Protein AF-A0AAV3F052-F1 (afdb_monomer)

Nearest PDB structures (foldseek):
  1zz7-assembly1_B-2  TM=8.489E-01  e=1.057E-02  Streptomyces wedmorensis
  2bno-assembly1_A-2  TM=8.503E-01  e=1.057E-02  Streptomyces wedmorensis
  1zz6-assembly1_A-2  TM=8.547E-01  e=1.188E-02  Streptomyces wedmorensis
  1zzb-assembly1_A-2  TM=8.393E-01  e=1.503E-02  Streptomyces wedmorensis
  1zz9-assembly2_C  TM=8.344E-01  e=1.593E-02  Streptomyces wedmorensis

Mean predicted aligned error: 3.39 Å

pLDDT: mean 92.72, std 10.47, range [45.78, 98.12]

Structure (mmCIF, N/CA/C/O backbone):
data_AF-A0AAV3F052-F1
#
_entry.id   AF-A0AAV3F052-F1
#
loop_
_atom_site.group_PDB
_atom_site.id
_atom_site.type_symbol
_atom_site.label_atom_id
_atom_site.label_alt_id
_atom_site.label_comp_id
_atom_site.label_asym_id
_atom_site.label_entity_id
_atom_site.label_seq_id
_atom_site.pdbx_PDB_ins_code
_atom_site.Cartn_x
_atom_site.Cartn_y
_atom_site.Cartn_z
_atom_site.occupancy
_atom_site.B_iso_or_equiv
_atom_site.auth_seq_id
_atom_site.auth_comp_id
_atom_site.auth_asym_id
_atom_site.auth_atom_id
_atom_site.pdbx_PDB_model_num
ATOM 1 N N . MET A 1 1 ? -2.558 2.932 26.398 1.00 45.78 1 MET A N 1
ATOM 2 C CA . MET A 1 1 ? -1.807 3.507 25.266 1.00 45.78 1 MET A CA 1
ATOM 3 C C . MET A 1 1 ? -2.644 3.202 24.043 1.00 45.78 1 MET A C 1
ATOM 5 O O . MET A 1 1 ? -2.918 2.030 23.833 1.00 45.78 1 MET A O 1
ATOM 9 N N . GLU A 1 2 ? -3.177 4.212 23.353 1.00 50.59 2 GLU A N 1
ATOM 10 C CA . GLU A 1 2 ? -3.904 3.972 22.099 1.00 50.59 2 GLU A CA 1
ATOM 11 C C . GLU A 1 2 ? -2.960 3.245 21.138 1.00 50.59 2 GLU A C 1
ATOM 13 O O . GLU A 1 2 ? -1.894 3.768 20.808 1.00 50.59 2 GLU A O 1
ATOM 18 N N . HIS A 1 3 ? -3.320 2.025 20.742 1.00 58.69 3 HIS A N 1
ATOM 19 C CA . HIS A 1 3 ? -2.685 1.355 19.616 1.00 58.69 3 HIS A CA 1
ATOM 20 C C . HIS A 1 3 ? -3.035 2.170 18.373 1.00 58.69 3 HIS A C 1
ATOM 22 O O . HIS A 1 3 ? -4.119 2.038 17.810 1.00 58.69 3 HIS A O 1
ATOM 28 N N . LYS A 1 4 ? -2.154 3.097 17.991 1.00 68.56 4 LYS A N 1
ATOM 29 C CA . LYS A 1 4 ? -2.296 3.803 16.723 1.00 68.56 4 LYS A CA 1
ATOM 30 C C . LYS A 1 4 ? -2.000 2.815 15.608 1.00 68.56 4 LYS A C 1
ATOM 32 O O . LYS A 1 4 ? -0.875 2.332 15.484 1.00 68.56 4 LYS A O 1
ATOM 37 N N . ILE A 1 5 ? -3.026 2.507 14.826 1.00 83.94 5 ILE A N 1
ATOM 38 C CA . ILE A 1 5 ? -2.909 1.605 13.688 1.00 83.94 5 ILE A CA 1
ATOM 39 C C . ILE A 1 5 ? -2.025 2.265 12.632 1.00 83.94 5 ILE A C 1
ATOM 41 O O . ILE A 1 5 ? -2.268 3.398 12.215 1.00 83.94 5 ILE A O 1
ATOM 45 N N . HIS A 1 6 ? -0.980 1.557 12.207 1.00 93.62 6 HIS A N 1
ATOM 46 C CA . HIS A 1 6 ? -0.019 2.072 11.242 1.00 93.62 6 HIS A CA 1
ATOM 47 C C . HIS A 1 6 ? -0.414 1.651 9.824 1.00 93.62 6 HIS A C 1
ATOM 49 O O . HIS A 1 6 ? 0.015 0.616 9.310 1.00 93.62 6 HIS A O 1
ATOM 55 N N . GLN A 1 7 ? -1.159 2.513 9.139 1.00 95.06 7 GLN A N 1
ATOM 56 C CA . GLN A 1 7 ? -1.750 2.227 7.830 1.00 95.06 7 GLN A CA 1
ATOM 57 C C . GLN A 1 7 ? -0.700 1.858 6.770 1.00 95.06 7 GLN A C 1
ATOM 59 O O . GLN A 1 7 ? -0.904 0.916 6.012 1.00 95.06 7 GLN A O 1
ATOM 64 N N . GLY A 1 8 ? 0.466 2.517 6.747 1.00 95.81 8 GLY A N 1
ATOM 65 C CA . GLY A 1 8 ? 1.547 2.162 5.816 1.00 95.81 8 GLY A CA 1
ATOM 66 C C . GLY A 1 8 ? 2.084 0.736 5.988 1.00 95.81 8 GLY A C 1
ATOM 67 O O . GLY A 1 8 ? 2.293 0.032 4.997 1.00 95.81 8 GLY A O 1
ATOM 68 N N . ARG A 1 9 ? 2.244 0.264 7.233 1.00 95.75 9 ARG A N 1
ATOM 69 C CA . ARG A 1 9 ? 2.655 -1.119 7.509 1.00 95.75 9 ARG A CA 1
ATOM 70 C C . ARG A 1 9 ? 1.572 -2.088 7.063 1.00 95.75 9 ARG A C 1
ATOM 72 O O . ARG A 1 9 ? 1.896 -3.095 6.444 1.00 95.75 9 ARG A O 1
ATOM 79 N N . ASN A 1 10 ? 0.309 -1.745 7.288 1.00 96.12 10 ASN A N 1
ATOM 80 C CA . ASN A 1 10 ? -0.822 -2.565 6.867 1.00 96.12 10 ASN A CA 1
ATOM 81 C C . ASN A 1 10 ? -0.867 -2.698 5.338 1.00 96.12 10 ASN A C 1
ATOM 83 O O . ASN A 1 10 ? -0.964 -3.811 4.826 1.00 96.12 10 ASN A O 1
ATOM 87 N N . VAL A 1 11 ? -0.670 -1.600 4.594 1.00 96.88 11 VAL A N 1
ATOM 88 C CA . VAL A 1 11 ? -0.522 -1.637 3.125 1.00 96.88 11 VAL A CA 1
ATOM 89 C C . VAL A 1 11 ? 0.598 -2.592 2.710 1.00 96.88 11 VAL A C 1
ATOM 91 O O . VAL A 1 11 ? 0.389 -3.434 1.836 1.00 96.88 11 VAL A O 1
ATOM 94 N N . LYS A 1 12 ? 1.769 -2.507 3.356 1.00 97.25 12 LYS A N 1
ATOM 95 C CA . LYS A 1 12 ? 2.897 -3.405 3.078 1.00 97.25 12 LYS A CA 1
ATOM 96 C C . LYS A 1 12 ? 2.526 -4.871 3.309 1.00 97.25 12 LYS A C 1
ATOM 98 O O . LYS A 1 12 ? 2.822 -5.705 2.454 1.00 97.25 12 LYS A O 1
ATOM 103 N N . ARG A 1 13 ? 1.868 -5.180 4.430 1.00 96.25 13 ARG A N 1
ATOM 104 C CA . ARG A 1 13 ? 1.436 -6.541 4.778 1.00 96.25 13 ARG A CA 1
ATOM 105 C C . ARG A 1 13 ? 0.488 -7.108 3.739 1.00 96.25 13 ARG A C 1
ATOM 107 O O . ARG A 1 13 ? 0.783 -8.159 3.181 1.00 96.25 13 ARG A O 1
ATOM 114 N N . PHE A 1 14 ? -0.581 -6.391 3.404 1.00 97.00 14 PHE A N 1
ATOM 115 C CA . PHE A 1 14 ? -1.523 -6.850 2.383 1.00 97.00 14 PHE A CA 1
ATOM 116 C C . PHE A 1 14 ? -0.856 -7.013 1.019 1.00 97.00 14 PHE A C 1
ATOM 118 O O . PHE A 1 14 ? -1.064 -8.027 0.356 1.00 97.00 14 PHE A O 1
ATOM 125 N N . ARG A 1 15 ? 0.002 -6.069 0.616 1.00 97.56 15 ARG A N 1
ATOM 126 C CA . ARG A 1 15 ? 0.763 -6.179 -0.632 1.00 97.56 15 ARG A CA 1
ATOM 127 C C . ARG A 1 15 ? 1.600 -7.466 -0.664 1.00 97.56 15 ARG A C 1
ATOM 129 O O . ARG A 1 15 ? 1.595 -8.171 -1.670 1.00 97.56 15 ARG A O 1
ATOM 136 N N . GLU A 1 16 ? 2.312 -7.775 0.418 1.00 96.81 16 GLU A N 1
ATOM 137 C CA . GLU A 1 16 ? 3.158 -8.972 0.525 1.00 96.81 16 GLU A CA 1
ATOM 138 C C . GLU A 1 16 ? 2.339 -10.265 0.600 1.00 96.81 16 GLU A C 1
ATOM 140 O O . GLU A 1 16 ? 2.686 -11.232 -0.075 1.00 96.81 16 GLU A O 1
ATOM 145 N N . MET A 1 17 ? 1.218 -10.267 1.326 1.00 95.69 17 MET A N 1
ATOM 146 C CA . MET A 1 17 ? 0.280 -11.395 1.380 1.00 95.69 17 MET A CA 1
ATOM 147 C C . MET A 1 17 ? -0.312 -11.723 0.006 1.00 95.69 17 MET A C 1
ATOM 149 O O . MET A 1 17 ? -0.514 -12.890 -0.317 1.00 95.69 17 MET A O 1
ATOM 153 N N . LEU A 1 18 ? -0.557 -10.702 -0.817 1.00 96.00 18 LEU A N 1
ATOM 154 C CA . LEU A 1 18 ? -1.044 -10.851 -2.189 1.00 96.00 18 LEU A CA 1
ATOM 155 C C . LEU A 1 18 ? 0.077 -11.170 -3.196 1.00 96.00 18 LEU A C 1
ATOM 157 O O . LEU A 1 18 ? -0.199 -11.328 -4.383 1.00 96.00 18 LEU A O 1
ATOM 161 N N . GLY A 1 19 ? 1.340 -11.249 -2.759 1.00 96.81 19 GLY A N 1
ATOM 162 C CA . GLY A 1 19 ? 2.486 -11.508 -3.635 1.00 96.81 19 GLY A CA 1
ATOM 163 C C . GLY A 1 19 ? 2.790 -10.369 -4.617 1.00 96.81 19 GLY A C 1
ATOM 164 O O . GLY A 1 19 ? 3.451 -10.582 -5.633 1.00 96.81 19 GLY A O 1
ATOM 165 N N . ILE A 1 20 ? 2.314 -9.155 -4.335 1.00 97.06 20 ILE A N 1
ATOM 166 C CA . ILE A 1 20 ? 2.462 -7.989 -5.209 1.00 97.06 20 ILE A CA 1
ATOM 167 C C . ILE A 1 20 ? 3.803 -7.311 -4.915 1.00 97.06 20 ILE A C 1
ATOM 169 O O . ILE A 1 20 ? 4.169 -7.050 -3.767 1.00 97.06 20 ILE A O 1
ATOM 173 N N . LYS A 1 21 ? 4.567 -6.975 -5.954 1.00 97.88 21 LYS A N 1
ATOM 174 C CA . LYS A 1 21 ? 5.784 -6.168 -5.797 1.00 97.88 21 LYS A CA 1
ATOM 175 C C . LYS A 1 21 ? 5.441 -4.682 -5.732 1.00 97.88 21 LYS A C 1
ATOM 177 O O . LYS A 1 21 ? 4.470 -4.234 -6.333 1.00 97.88 21 LYS A O 1
ATOM 182 N N . GLN A 1 22 ? 6.281 -3.893 -5.065 1.00 98.12 22 GLN A N 1
ATOM 183 C CA . GLN A 1 22 ? 6.102 -2.437 -4.985 1.00 98.12 22 GLN A CA 1
ATOM 184 C C . GLN A 1 22 ? 6.060 -1.763 -6.369 1.00 98.12 22 GLN A C 1
ATOM 186 O O . 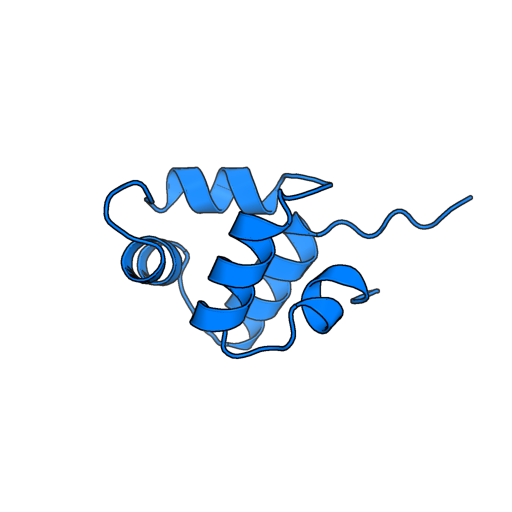GLN A 1 22 ? 5.314 -0.812 -6.558 1.00 98.12 22 GLN A O 1
ATOM 191 N N . GLU A 1 23 ? 6.826 -2.264 -7.342 1.00 97.25 23 GLU A N 1
ATOM 192 C CA . GLU A 1 23 ? 6.800 -1.779 -8.731 1.00 97.25 23 GLU A CA 1
ATOM 193 C C . GLU A 1 23 ? 5.448 -2.006 -9.425 1.00 97.25 23 GLU A C 1
ATOM 195 O O . GLU A 1 23 ? 4.999 -1.146 -10.174 1.00 97.25 23 GLU A O 1
ATOM 200 N N . VAL A 1 24 ? 4.771 -3.117 -9.118 1.00 97.44 24 VAL A N 1
ATOM 201 C CA . VAL A 1 24 ? 3.447 -3.444 -9.668 1.00 97.44 24 VAL A CA 1
ATOM 202 C C . VAL A 1 24 ? 2.379 -2.565 -9.025 1.00 97.44 24 VAL A C 1
ATOM 204 O O . VAL A 1 24 ? 1.604 -1.936 -9.732 1.00 97.44 24 VAL A O 1
ATOM 207 N N . LEU A 1 25 ? 2.402 -2.425 -7.693 1.00 97.62 25 LEU A N 1
ATOM 208 C CA . LEU A 1 25 ? 1.491 -1.515 -6.991 1.00 97.62 25 LEU A CA 1
ATOM 209 C C . LEU A 1 25 ? 1.661 -0.065 -7.469 1.00 97.62 25 LEU A C 1
ATOM 211 O O . LEU A 1 25 ? 0.680 0.654 -7.622 1.00 97.62 25 LEU A O 1
ATOM 215 N N . ALA A 1 26 ? 2.900 0.367 -7.717 1.00 97.81 26 ALA A N 1
ATOM 216 C CA . ALA A 1 26 ? 3.163 1.678 -8.290 1.00 97.81 26 ALA A CA 1
ATOM 217 C C . ALA A 1 26 ? 2.538 1.827 -9.681 1.00 97.81 26 ALA A C 1
ATOM 219 O O . ALA A 1 26 ? 1.842 2.803 -9.927 1.00 97.81 26 ALA A O 1
ATOM 220 N N . PHE A 1 27 ? 2.755 0.849 -10.563 1.00 97.25 27 PHE A N 1
ATOM 221 C CA . PHE A 1 27 ? 2.192 0.859 -11.910 1.00 97.25 27 PHE A CA 1
ATOM 222 C C . PHE A 1 27 ? 0.660 0.978 -11.893 1.00 97.25 27 PHE A C 1
ATOM 224 O O . PHE A 1 27 ? 0.104 1.817 -12.598 1.00 97.25 27 PHE A O 1
ATOM 231 N N . ASP A 1 28 ? -0.011 0.212 -11.032 1.00 96.62 28 ASP A N 1
ATOM 232 C CA . ASP A 1 28 ? -1.473 0.217 -10.915 1.00 96.62 28 ASP A CA 1
ATOM 233 C C . ASP A 1 28 ? -2.037 1.504 -10.280 1.00 96.62 28 ASP A C 1
ATOM 235 O O . ASP A 1 28 ? -3.187 1.868 -10.532 1.00 96.62 28 ASP A O 1
ATOM 239 N N . LEU A 1 29 ? -1.247 2.214 -9.464 1.00 96.38 29 LEU A N 1
ATOM 240 C CA . LEU A 1 29 ? -1.626 3.517 -8.899 1.00 96.38 29 LEU A CA 1
ATOM 241 C C . LEU A 1 29 ? -1.423 4.687 -9.877 1.00 96.38 29 LEU A C 1
ATOM 243 O O . LEU A 1 29 ? -1.974 5.765 -9.644 1.00 96.38 29 LEU A O 1
ATOM 247 N N . GLY A 1 30 ? -0.670 4.487 -10.962 1.00 94.81 30 GLY A N 1
ATOM 248 C CA . GLY A 1 30 ? -0.501 5.445 -12.057 1.00 94.81 30 GLY A CA 1
ATOM 249 C C . GLY A 1 30 ? 0.910 6.025 -12.196 1.00 94.81 30 GLY A C 1
ATOM 250 O O . GLY A 1 30 ? 1.818 5.729 -11.425 1.00 94.81 30 GLY A O 1
ATOM 251 N N . GLU A 1 31 ? 1.093 6.883 -13.201 1.00 91.94 31 GLU A N 1
ATOM 252 C CA . GLU A 1 31 ? 2.401 7.406 -13.643 1.00 91.94 31 GLU A CA 1
ATOM 253 C C . GLU A 1 31 ? 3.166 8.221 -12.587 1.00 91.94 31 GLU A C 1
ATOM 255 O O . GLU A 1 31 ? 4.398 8.262 -12.591 1.00 91.94 31 GLU A O 1
ATOM 260 N N . ASP A 1 32 ? 2.449 8.813 -11.632 1.00 93.75 32 ASP A N 1
ATOM 261 C CA . ASP A 1 32 ? 3.053 9.519 -10.505 1.00 93.75 32 ASP A CA 1
ATOM 262 C C . ASP A 1 32 ? 3.706 8.581 -9.492 1.00 93.75 32 ASP A C 1
ATOM 264 O O . ASP A 1 32 ? 4.443 9.040 -8.615 1.00 93.75 32 ASP A O 1
ATOM 268 N N . TRP A 1 33 ? 3.465 7.277 -9.573 1.00 97.69 33 TRP A N 1
ATOM 269 C CA . TRP A 1 33 ? 3.960 6.306 -8.616 1.00 97.69 33 TRP A CA 1
ATOM 270 C C . TRP A 1 33 ? 5.161 5.539 -9.152 1.00 97.69 33 TRP A C 1
ATOM 272 O O . TRP A 1 33 ? 5.297 5.215 -10.325 1.00 97.69 33 TRP A O 1
ATOM 282 N N . ASN A 1 34 ? 6.078 5.232 -8.241 1.00 97.88 34 ASN A N 1
ATOM 283 C CA . ASN A 1 34 ? 7.219 4.369 -8.507 1.00 97.88 34 ASN A CA 1
ATOM 284 C C . ASN A 1 34 ? 7.553 3.566 -7.248 1.00 97.88 34 ASN A C 1
ATOM 286 O O . ASN A 1 34 ? 7.081 3.882 -6.153 1.00 97.88 34 ASN A O 1
ATOM 290 N N . GLN A 1 35 ? 8.403 2.550 -7.394 1.00 97.38 35 GLN A N 1
ATOM 291 C CA . GLN A 1 35 ? 8.793 1.664 -6.295 1.00 97.38 35 GLN A CA 1
ATOM 292 C C . GLN A 1 35 ? 9.289 2.434 -5.053 1.00 97.38 35 GLN A C 1
ATOM 294 O O . GLN A 1 35 ? 8.909 2.101 -3.930 1.00 97.38 35 GLN A O 1
ATOM 299 N N . LYS A 1 36 ? 10.064 3.513 -5.237 1.00 97.88 36 LYS A N 1
ATOM 300 C CA . LYS A 1 36 ? 10.567 4.345 -4.133 1.00 97.88 36 LYS A CA 1
ATOM 301 C C . LYS A 1 36 ? 9.438 5.086 -3.408 1.00 97.88 36 LYS A C 1
ATOM 303 O O . LYS A 1 36 ? 9.441 5.129 -2.181 1.00 97.88 36 LYS A O 1
ATOM 308 N N . LYS A 1 37 ? 8.466 5.647 -4.136 1.00 97.50 37 LYS A N 1
ATOM 309 C CA . LYS A 1 37 ? 7.289 6.313 -3.550 1.00 97.50 37 LYS A CA 1
ATOM 310 C C . LYS A 1 37 ? 6.411 5.332 -2.772 1.00 97.50 37 LYS A C 1
ATOM 312 O O . LYS A 1 37 ? 5.956 5.691 -1.692 1.00 97.50 37 LYS A O 1
ATOM 317 N N . ILE A 1 38 ? 6.244 4.100 -3.256 1.00 97.94 38 ILE A N 1
ATOM 318 C CA . ILE A 1 38 ? 5.539 3.043 -2.511 1.00 97.94 38 ILE A CA 1
ATOM 319 C C . ILE A 1 38 ? 6.283 2.691 -1.226 1.00 97.94 38 ILE A C 1
ATOM 321 O O . ILE A 1 38 ? 5.679 2.671 -0.160 1.00 97.94 38 ILE A O 1
ATOM 325 N N . SER A 1 39 ? 7.602 2.506 -1.294 1.00 97.56 39 SER A N 1
ATOM 326 C CA . SER A 1 39 ? 8.420 2.246 -0.104 1.00 97.56 39 SER A CA 1
ATOM 327 C C . SER A 1 39 ? 8.301 3.358 0.950 1.00 97.56 39 SER A C 1
ATOM 329 O O . SER A 1 39 ? 8.220 3.076 2.144 1.00 97.56 39 SER A O 1
ATOM 331 N N . LEU A 1 40 ? 8.246 4.627 0.528 1.00 97.44 40 LEU A N 1
ATOM 332 C CA . LEU A 1 40 ? 8.015 5.760 1.433 1.00 97.44 40 LEU A CA 1
ATOM 333 C C . LEU A 1 40 ? 6.585 5.786 1.988 1.00 97.44 40 LEU A C 1
ATOM 335 O O . LEU A 1 40 ? 6.396 6.095 3.160 1.00 97.44 40 LEU A O 1
ATOM 339 N N . LEU A 1 41 ? 5.584 5.457 1.169 1.00 96.94 41 LEU A N 1
ATOM 340 C CA . LEU A 1 41 ? 4.190 5.360 1.596 1.00 96.94 41 LEU A CA 1
ATOM 341 C C . LEU A 1 41 ? 3.997 4.280 2.669 1.00 96.94 41 LEU A C 1
ATOM 343 O O . LEU A 1 41 ? 3.341 4.533 3.673 1.00 96.94 41 LEU A O 1
ATOM 347 N N . GLU A 1 42 ? 4.624 3.117 2.509 1.00 96.56 42 GLU A N 1
ATOM 348 C CA . GLU A 1 42 ? 4.556 2.010 3.474 1.00 96.56 42 GLU A CA 1
ATOM 349 C C . GLU A 1 42 ? 5.169 2.357 4.847 1.00 96.56 42 GLU A C 1
ATOM 351 O O . GLU A 1 42 ? 4.891 1.697 5.847 1.00 96.56 42 GLU A O 1
ATOM 356 N N . GLN A 1 43 ? 5.980 3.415 4.924 1.00 95.94 43 GLN A N 1
ATOM 357 C CA . GLN A 1 43 ? 6.565 3.921 6.170 1.00 95.94 43 GLN A CA 1
ATOM 358 C C . GLN A 1 43 ? 5.718 5.016 6.835 1.00 95.94 43 GLN A C 1
ATOM 360 O O . GLN A 1 43 ? 6.037 5.433 7.946 1.00 95.94 43 GLN A O 1
ATOM 365 N N . LYS A 1 44 ? 4.644 5.489 6.189 1.00 94.69 44 LYS A N 1
ATOM 366 C CA . LYS A 1 44 ? 3.750 6.495 6.772 1.00 94.69 44 LYS A CA 1
ATOM 367 C C . LYS A 1 44 ? 2.811 5.864 7.795 1.00 94.69 44 LYS A C 1
ATOM 369 O O . LYS A 1 44 ? 2.123 4.889 7.494 1.00 94.69 44 LYS A O 1
ATOM 374 N N . GLU A 1 45 ? 2.750 6.456 8.984 1.00 92.88 45 GLU A N 1
ATOM 375 C CA . GLU A 1 45 ? 1.826 6.034 10.044 1.00 92.88 45 GLU A CA 1
ATOM 376 C C . GLU A 1 45 ? 0.366 6.195 9.597 1.00 92.88 45 GLU A C 1
ATOM 378 O O . GLU A 1 45 ? -0.427 5.267 9.731 1.00 92.88 45 GLU A O 1
ATOM 383 N N . VAL A 1 46 ? 0.055 7.335 8.971 1.00 93.00 46 VAL A N 1
ATOM 384 C CA . VAL A 1 46 ? -1.266 7.677 8.431 1.00 93.00 46 VAL A CA 1
ATOM 385 C C . VAL A 1 46 ? -1.136 8.040 6.953 1.00 93.00 46 VAL A C 1
ATOM 387 O O . VAL A 1 46 ? -0.201 8.737 6.546 1.00 93.00 46 VAL A O 1
ATOM 390 N N . ILE A 1 47 ? -2.071 7.556 6.145 1.00 93.81 47 ILE A N 1
ATOM 391 C CA . ILE A 1 47 ? -2.176 7.794 4.707 1.00 93.81 47 ILE A CA 1
ATOM 392 C C . ILE A 1 47 ? -3.443 8.613 4.450 1.00 93.81 47 ILE A C 1
ATOM 394 O O . ILE A 1 47 ? -4.467 8.423 5.103 1.00 93.81 47 ILE A O 1
ATOM 398 N N . ASP A 1 48 ? -3.382 9.529 3.483 1.00 94.50 48 ASP A N 1
ATOM 399 C CA . ASP A 1 48 ? -4.550 10.300 3.061 1.00 94.50 48 ASP A CA 1
ATOM 400 C C . ASP A 1 48 ? -5.687 9.366 2.619 1.00 94.50 48 ASP A C 1
ATOM 402 O O . ASP A 1 48 ? -5.473 8.457 1.819 1.00 94.50 48 ASP A O 1
ATOM 406 N N . ASN A 1 49 ? -6.912 9.600 3.099 1.00 94.44 49 ASN A N 1
ATOM 407 C CA . ASN A 1 49 ? -8.048 8.700 2.855 1.00 94.44 49 ASN A CA 1
ATOM 408 C C . ASN A 1 49 ? -8.316 8.462 1.354 1.00 94.44 49 ASN A C 1
ATOM 410 O O . ASN A 1 49 ? -8.574 7.340 0.930 1.00 94.44 49 ASN A O 1
ATOM 414 N N . SER A 1 50 ? -8.190 9.497 0.516 1.00 95.69 50 SER A N 1
ATOM 415 C CA . SER A 1 50 ? -8.338 9.354 -0.941 1.00 95.69 50 SER A CA 1
ATOM 416 C C . SER A 1 50 ? -7.338 8.354 -1.527 1.00 95.69 50 SER A C 1
ATOM 418 O O . SER A 1 50 ? -7.706 7.499 -2.333 1.00 95.69 50 SER A O 1
ATOM 420 N N . LEU A 1 51 ? -6.089 8.421 -1.076 1.00 95.94 51 LEU A N 1
ATOM 421 C CA . LEU A 1 51 ? -5.023 7.524 -1.490 1.00 95.94 51 LEU A CA 1
ATOM 422 C C . LEU A 1 51 ? -5.208 6.121 -0.907 1.00 95.94 51 LEU A C 1
ATOM 424 O O . LEU A 1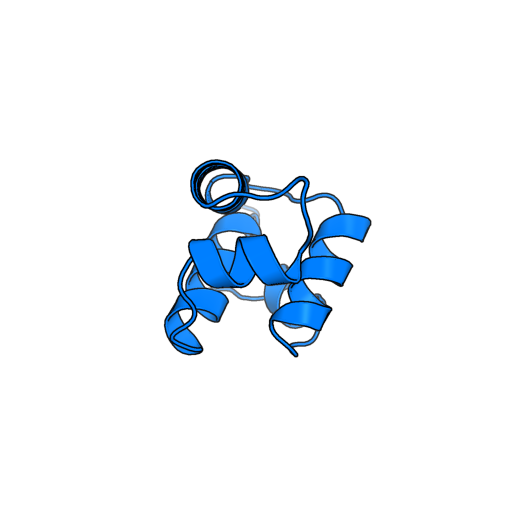 51 ? -5.019 5.132 -1.612 1.00 95.94 51 LEU A O 1
ATOM 428 N N . LEU A 1 5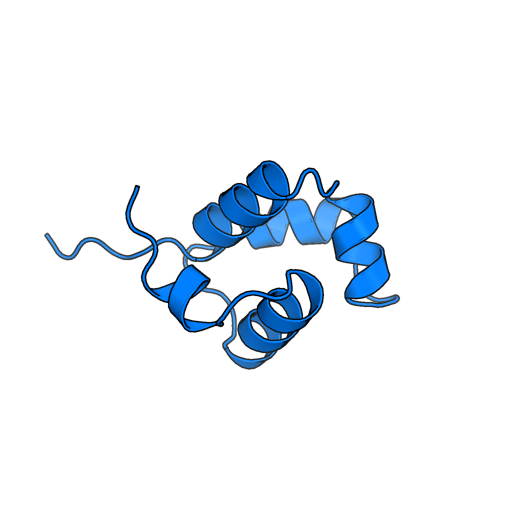2 ? -5.643 6.017 0.347 1.00 96.12 52 LEU A N 1
ATOM 429 C CA . LEU A 1 52 ? -5.962 4.741 0.979 1.00 96.12 52 LEU A CA 1
ATOM 430 C C . LEU A 1 52 ? -7.074 4.006 0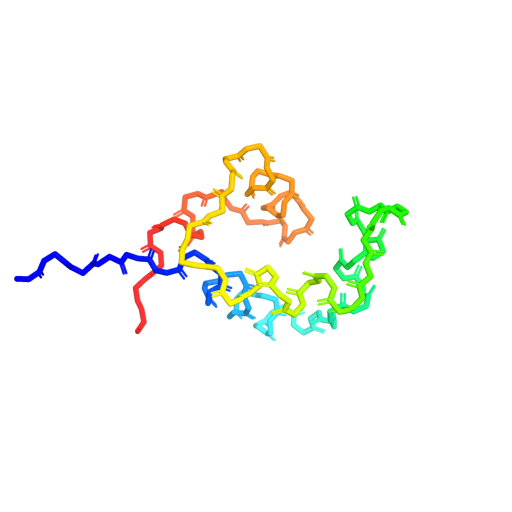.215 1.00 96.12 52 LEU A C 1
ATOM 432 O O . LEU A 1 52 ? -6.950 2.816 -0.070 1.00 96.12 52 LEU A O 1
ATOM 436 N N . GLN A 1 53 ? -8.107 4.731 -0.226 1.00 97.12 53 GLN A N 1
ATOM 437 C CA . GLN A 1 53 ? -9.155 4.194 -1.092 1.00 97.12 53 GLN A CA 1
ATOM 438 C C . GLN A 1 53 ? -8.613 3.740 -2.450 1.00 97.12 53 GLN A C 1
ATOM 440 O O . GLN A 1 53 ? -9.008 2.680 -2.934 1.00 97.12 53 GLN A O 1
ATOM 445 N N . GLN A 1 54 ? -7.704 4.492 -3.076 1.00 96.94 54 GLN A N 1
ATOM 446 C CA . GLN A 1 54 ? -7.066 4.063 -4.328 1.00 96.94 54 GLN A CA 1
ATOM 447 C C . GLN A 1 54 ? -6.270 2.768 -4.138 1.00 96.94 54 GLN A C 1
ATOM 449 O O . GLN A 1 54 ? -6.453 1.822 -4.903 1.00 96.94 54 GLN A O 1
ATOM 454 N N . ILE A 1 55 ? -5.459 2.689 -3.083 1.00 96.56 55 ILE A N 1
ATOM 455 C CA . ILE A 1 55 ? -4.679 1.493 -2.746 1.00 96.56 55 ILE A CA 1
ATOM 456 C C . ILE A 1 55 ? -5.604 0.303 -2.487 1.00 96.56 55 ILE A C 1
ATOM 458 O O . ILE A 1 55 ? -5.376 -0.771 -3.036 1.00 96.56 55 ILE A O 1
ATOM 462 N N . S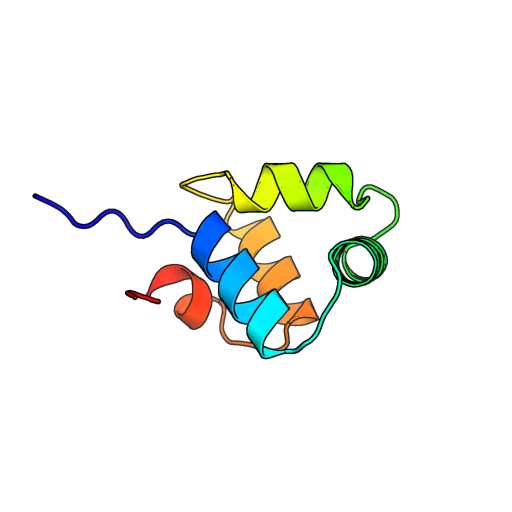ER A 1 56 ? -6.680 0.493 -1.718 1.00 96.88 56 SER A N 1
ATOM 463 C CA . SER A 1 56 ? -7.658 -0.563 -1.426 1.00 96.88 56 SER A CA 1
ATOM 464 C C . SER A 1 56 ? -8.294 -1.134 -2.701 1.00 96.88 56 SER A C 1
ATOM 466 O O . SER A 1 56 ? -8.427 -2.349 -2.840 1.00 96.88 56 SER A O 1
ATOM 468 N N . LYS A 1 57 ? -8.583 -0.279 -3.695 1.00 96.94 57 LYS A N 1
ATOM 469 C CA . LYS A 1 57 ? -9.116 -0.689 -5.003 1.00 96.94 57 LYS A CA 1
ATOM 470 C C . LYS A 1 57 ? -8.108 -1.506 -5.806 1.00 96.94 57 LYS A C 1
ATOM 472 O O . LYS A 1 57 ? -8.493 -2.517 -6.388 1.00 96.94 57 LYS A O 1
ATOM 477 N N . VAL A 1 58 ? -6.838 -1.096 -5.821 1.00 96.25 58 VAL A N 1
ATOM 478 C CA . VAL A 1 58 ? -5.763 -1.829 -6.512 1.00 96.25 58 VAL A CA 1
ATOM 479 C C . VAL A 1 58 ? -5.525 -3.191 -5.860 1.00 96.25 58 VAL A C 1
ATOM 481 O O . VAL A 1 58 ? -5.500 -4.212 -6.544 1.00 96.25 58 VAL A O 1
ATOM 484 N N . LEU A 1 59 ? -5.423 -3.221 -4.530 1.00 95.81 59 LEU A N 1
ATOM 485 C CA . LEU 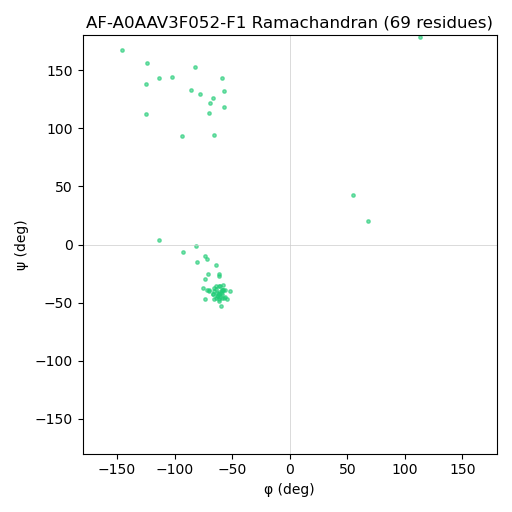A 1 59 ? -5.233 -4.449 -3.753 1.00 95.81 59 LEU A CA 1
ATOM 486 C C . LEU A 1 59 ? -6.502 -5.315 -3.678 1.00 95.81 59 LEU A C 1
ATOM 488 O O . LEU A 1 59 ? -6.429 -6.460 -3.240 1.00 95.81 59 LEU A O 1
ATOM 492 N N . LYS A 1 60 ? -7.652 -4.792 -4.126 1.00 95.94 60 LYS A N 1
ATOM 493 C CA . LYS A 1 60 ? -8.973 -5.442 -4.097 1.00 95.94 60 LYS A CA 1
ATOM 494 C C . LYS A 1 60 ? -9.379 -5.908 -2.695 1.00 95.94 60 LYS A C 1
ATOM 496 O O . LYS A 1 60 ? -9.927 -6.996 -2.526 1.00 95.94 60 LYS A O 1
ATOM 501 N N . ILE A 1 61 ? -9.131 -5.061 -1.702 1.00 95.56 61 ILE A N 1
ATOM 502 C CA . ILE A 1 61 ? -9.530 -5.268 -0.307 1.00 95.56 61 ILE A CA 1
ATOM 503 C C . ILE A 1 61 ? -10.373 -4.081 0.177 1.00 95.56 61 ILE A C 1
ATOM 505 O O . ILE A 1 61 ? -10.248 -2.990 -0.379 1.00 95.56 61 ILE A O 1
ATOM 509 N N . PRO A 1 62 ? -11.223 -4.256 1.202 1.00 96.62 62 PRO A N 1
ATOM 510 C CA . PRO A 1 62 ? -11.903 -3.134 1.845 1.00 96.62 62 PRO A CA 1
ATOM 511 C C . PRO A 1 62 ? -10.892 -2.131 2.416 1.00 96.62 62 PRO A C 1
ATOM 513 O O . PRO A 1 62 ? -9.850 -2.534 2.938 1.00 96.62 62 PRO A O 1
ATOM 516 N N . VAL A 1 63 ? -11.189 -0.832 2.347 1.00 95.81 63 VAL A N 1
ATOM 517 C CA . VAL A 1 63 ? -10.315 0.208 2.922 1.00 95.81 63 VAL A CA 1
ATOM 518 C C . VAL A 1 63 ? -10.186 0.027 4.437 1.00 95.81 63 VAL A C 1
ATOM 520 O O . VAL A 1 63 ? -9.097 0.137 4.996 1.00 95.81 63 VAL A O 1
ATOM 523 N N . GLU A 1 64 ? -11.274 -0.409 5.066 1.00 94.19 64 GLU A N 1
ATOM 524 C CA . GLU A 1 64 ? -11.388 -0.720 6.483 1.00 94.19 64 GLU A CA 1
ATOM 525 C C . GLU A 1 64 ? -10.449 -1.856 6.888 1.00 94.19 64 GLU A C 1
ATOM 527 O O . GLU A 1 64 ? -10.019 -1.907 8.037 1.00 94.19 64 GLU A O 1
ATOM 532 N N . ALA A 1 65 ? -10.102 -2.758 5.963 1.00 94.12 65 ALA A N 1
ATOM 533 C CA . ALA A 1 65 ? -9.124 -3.803 6.235 1.00 94.12 65 ALA A CA 1
ATOM 534 C C . ALA A 1 65 ? -7.741 -3.190 6.476 1.00 94.12 65 ALA A C 1
ATOM 536 O O . ALA A 1 65 ? -7.026 -3.641 7.353 1.00 94.12 65 ALA A O 1
ATOM 537 N N . ILE A 1 66 ? -7.374 -2.128 5.757 1.00 93.62 66 ILE A N 1
ATOM 538 C CA . ILE A 1 66 ? -6.100 -1.428 5.960 1.00 93.62 66 ILE A CA 1
ATOM 539 C C . ILE A 1 66 ? -6.155 -0.566 7.226 1.00 93.62 66 ILE A C 1
ATOM 541 O O . ILE A 1 66 ? -5.167 -0.484 7.953 1.00 93.62 66 ILE A O 1
ATOM 545 N N . GLU A 1 67 ? -7.301 0.055 7.509 1.00 92.19 67 GLU A N 1
ATOM 546 C CA . GLU A 1 67 ? -7.486 0.932 8.671 1.00 92.19 67 GLU A CA 1
ATOM 547 C C . GLU A 1 67 ? -7.586 0.192 10.001 1.00 92.19 67 GLU A C 1
ATOM 549 O O . GLU A 1 67 ? -7.195 0.761 11.011 1.00 92.19 67 GLU A O 1
ATOM 554 N N . ASN A 1 68 ? -8.099 -1.042 10.007 1.00 89.69 68 ASN A N 1
ATOM 555 C CA . ASN A 1 68 ? -8.382 -1.805 11.228 1.00 89.69 68 ASN A CA 1
ATOM 556 C C . ASN A 1 68 ? -7.497 -3.049 11.397 1.00 89.69 68 ASN A C 1
ATOM 558 O O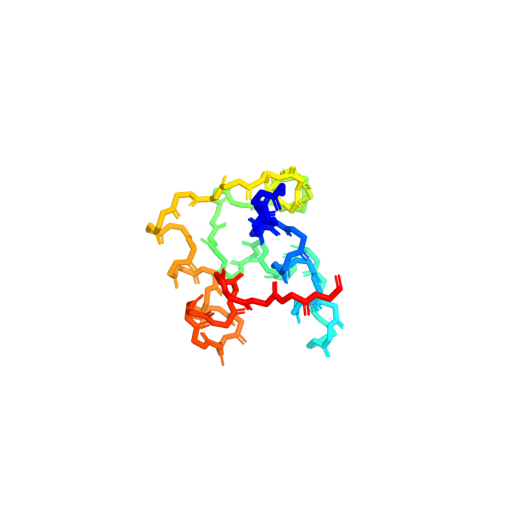 . ASN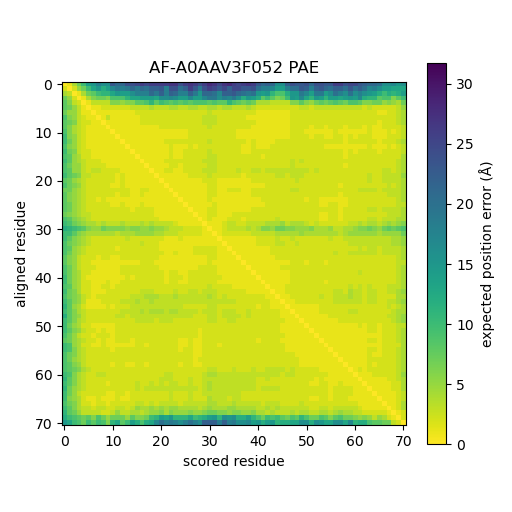 A 1 68 ? -7.718 -3.828 12.321 1.00 89.69 68 ASN A O 1
ATOM 562 N N . PHE A 1 69 ? -6.526 -3.276 10.508 1.00 89.38 69 PHE A N 1
ATOM 563 C CA . PHE A 1 69 ? -5.594 -4.391 10.660 1.00 89.38 69 PHE A CA 1
ATOM 564 C C . PHE A 1 69 ? -4.658 -4.141 11.844 1.00 89.38 69 PHE A C 1
ATOM 566 O O . PHE A 1 69 ? -3.940 -3.138 11.879 1.00 89.38 69 PHE A O 1
ATOM 573 N N . ASP A 1 70 ? -4.694 -5.069 12.794 1.00 76.31 70 ASP A N 1
ATOM 574 C CA . ASP A 1 70 ? -3.869 -5.105 13.995 1.00 76.31 70 ASP A CA 1
ATOM 575 C C . ASP A 1 70 ? -3.156 -6.465 14.008 1.00 76.31 70 ASP A C 1
ATOM 577 O O . ASP A 1 70 ? -3.802 -7.515 14.075 1.00 76.31 70 ASP A O 1
ATOM 581 N N . GLU A 1 71 ? -1.834 -6.434 13.839 1.00 63.47 71 GLU A N 1
ATOM 582 C CA . GLU A 1 71 ? -0.925 -7.590 13.838 1.00 63.47 71 GLU A CA 1
ATOM 583 C C . GLU A 1 71 ? 0.244 -7.335 14.789 1.00 63.47 71 GLU A C 1
ATOM 585 O O . GLU A 1 71 ? 0.794 -6.205 14.766 1.00 63.47 71 GLU A O 1
#

Foldseek 3Di:
DPPQQQLLLLLVVLCVVLVHQLQRLQVQLHDVGGSVNSVVSSPGSDDDPVVLVSSCVVSVHDSVSSRVDDD

Solvent-accessible surface area (backbone atoms only — not comparable to full-atom values): 4082 Å² total; per-residue (Å²): 129,85,82,76,57,43,30,12,51,33,49,47,48,54,34,54,76,70,70,51,50,52,57,54,55,13,58,75,73,32,91,94,42,37,42,69,56,43,58,56,48,34,70,30,53,72,65,60,65,72,57,43,47,52,49,18,61,73,72,70,47,63,49,63,55,37,63,66,52,83,133

InterPro domains:
  IPR001387 Cro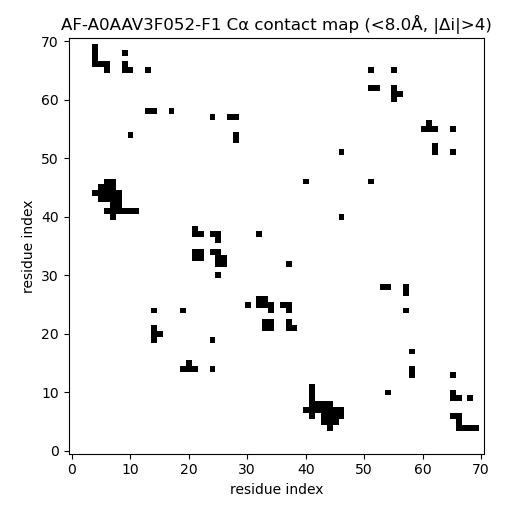/C1-type, helix-turn-helix domain [PS50943] (11-66)
  IPR010982 Lambda repressor-like, DNA-binding domain superfamily [G3DSA:1.10.260.40] (5-69)
  IPR010982 Lambda repressor-like, DNA-binding domain superfamily [SSF47413] (2-68)

Sequence (71 aa):
MEHKIHQGRNVKRFREMLGIKQEVLAFDLGEDWNQKKISLLEQKEVIDNSLLQQISKVLKIPVEAIENFDE

Radius of gyration: 11.31 Å; Cα contacts (8 Å, |Δi|>4): 78; chains: 1; bounding box: 22×22×39 Å

Organism: NCBI:txid883154

Secondary structure (DSSP, 8-state):
------HHHHHHHHHHHTT--HHHHHHHH-TT--HHHHHHHTT-SS--HHHHHHHHHHHTS-HHHHHH---